Protein AF-A0A955WWD1-F1 (afdb_monomer_lite)

Structure (mmCIF, N/CA/C/O backbone):
data_AF-A0A955WWD1-F1
#
_entry.id   AF-A0A955WWD1-F1
#
loop_
_atom_site.group_PDB
_atom_site.id
_atom_site.type_symbol
_atom_site.label_atom_id
_atom_site.label_alt_id
_atom_site.label_comp_id
_atom_site.label_asym_id
_atom_site.label_entity_id
_atom_site.label_seq_id
_atom_site.pdbx_PDB_ins_code
_atom_site.Cartn_x
_atom_site.Cartn_y
_atom_site.Cartn_z
_atom_site.occupancy
_atom_site.B_iso_or_equiv
_atom_site.auth_seq_id
_atom_site.auth_comp_id
_atom_site.auth_asym_id
_atom_site.auth_atom_id
_atom_site.pdbx_PDB_model_num
ATOM 1 N N . MET A 1 1 ? 8.719 -10.223 -27.114 1.00 47.84 1 MET A N 1
ATOM 2 C CA . MET A 1 1 ? 7.890 -9.543 -26.094 1.00 47.84 1 MET A CA 1
ATOM 3 C C . MET A 1 1 ? 8.814 -9.080 -24.982 1.00 47.84 1 MET A C 1
ATOM 5 O O . MET A 1 1 ? 9.456 -9.927 -24.373 1.00 47.84 1 MET A O 1
ATOM 9 N N . ALA A 1 2 ? 8.978 -7.768 -24.784 1.00 54.47 2 ALA A N 1
ATOM 10 C CA . ALA A 1 2 ? 9.783 -7.257 -23.676 1.00 54.47 2 ALA A CA 1
ATOM 11 C C . ALA A 1 2 ? 9.149 -7.742 -22.368 1.00 54.47 2 ALA A C 1
ATOM 13 O O . ALA A 1 2 ? 7.951 -7.550 -22.161 1.00 54.47 2 ALA A O 1
ATOM 14 N N . ARG A 1 3 ? 9.921 -8.438 -21.527 1.00 58.34 3 ARG A N 1
ATOM 15 C CA . ARG A 1 3 ? 9.466 -8.844 -20.194 1.00 58.34 3 ARG A CA 1
ATOM 16 C C . ARG A 1 3 ? 8.985 -7.567 -19.498 1.00 58.34 3 ARG A C 1
ATOM 18 O O . ARG A 1 3 ? 9.787 -6.631 -19.448 1.00 58.34 3 ARG A O 1
ATOM 25 N N . PRO A 1 4 ? 7.724 -7.478 -19.029 1.00 57.19 4 PRO A N 1
ATOM 26 C CA . PRO A 1 4 ? 7.279 -6.292 -18.313 1.00 57.19 4 PRO A CA 1
ATOM 27 C C . PRO A 1 4 ? 8.297 -6.037 -17.211 1.00 57.19 4 PRO A C 1
ATOM 29 O O . PRO A 1 4 ? 8.721 -6.979 -16.525 1.00 57.19 4 PRO A O 1
ATOM 32 N N . SER A 1 5 ? 8.787 -4.798 -17.129 1.00 65.56 5 SER A N 1
ATOM 33 C CA . SER A 1 5 ? 9.752 -4.451 -16.098 1.00 65.56 5 SER A CA 1
ATOM 34 C C . SER A 1 5 ? 9.129 -4.867 -14.769 1.00 65.56 5 SER A C 1
ATOM 36 O O . SER A 1 5 ? 7.934 -4.677 -14.542 1.00 6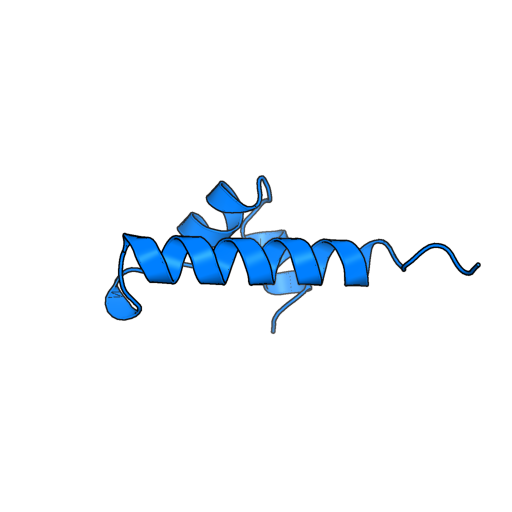5.56 5 SER A O 1
ATOM 38 N N . ASN A 1 6 ? 9.912 -5.520 -13.911 1.00 77.69 6 ASN A N 1
ATOM 39 C CA . ASN A 1 6 ? 9.422 -6.034 -12.628 1.00 77.69 6 ASN A CA 1
ATOM 40 C C . ASN A 1 6 ? 8.677 -4.932 -11.839 1.00 77.69 6 ASN A C 1
ATOM 42 O O . A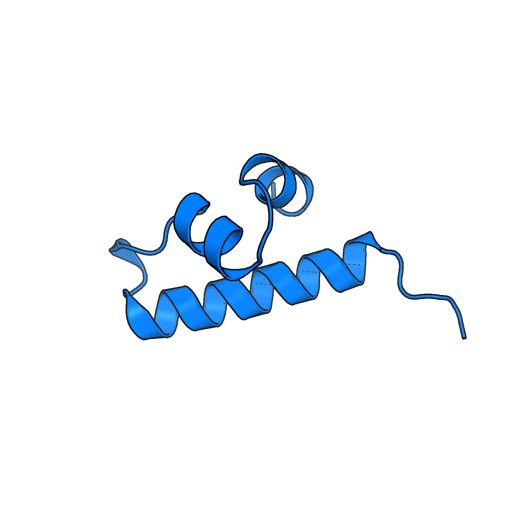SN A 1 6 ? 7.734 -5.206 -11.107 1.00 77.69 6 ASN A O 1
ATOM 46 N N . THR A 1 7 ? 9.063 -3.675 -12.076 1.00 82.31 7 THR A N 1
ATOM 47 C CA . THR A 1 7 ? 8.416 -2.444 -11.624 1.00 82.31 7 THR A CA 1
ATOM 48 C C . THR A 1 7 ? 6.953 -2.309 -12.049 1.00 82.31 7 THR A C 1
ATOM 50 O O . THR A 1 7 ? 6.118 -2.052 -11.188 1.00 82.31 7 THR A O 1
ATOM 53 N N . ASP A 1 8 ? 6.620 -2.475 -13.330 1.00 86.31 8 ASP A N 1
ATOM 54 C CA . ASP A 1 8 ? 5.255 -2.251 -13.828 1.00 86.31 8 ASP A CA 1
ATOM 55 C C . ASP A 1 8 ? 4.288 -3.306 -13.276 1.00 86.31 8 ASP A C 1
ATOM 57 O O . ASP A 1 8 ? 3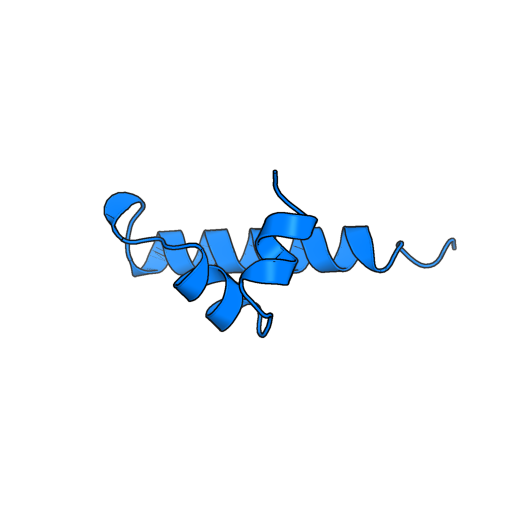.278 -2.973 -12.660 1.00 86.31 8 ASP A O 1
ATOM 61 N N . ALA A 1 9 ? 4.696 -4.579 -13.330 1.00 88.06 9 ALA A N 1
ATOM 62 C CA . ALA A 1 9 ? 3.942 -5.681 -12.736 1.00 88.06 9 ALA A CA 1
ATOM 63 C C . ALA A 1 9 ? 3.723 -5.486 -11.224 1.00 88.06 9 ALA A C 1
ATOM 65 O O . ALA A 1 9 ? 2.638 -5.760 -10.703 1.00 88.06 9 ALA A O 1
ATOM 66 N N . ARG A 1 10 ? 4.737 -4.974 -10.508 1.00 89.75 10 ARG A N 1
ATOM 67 C CA . ARG A 1 10 ? 4.612 -4.660 -9.079 1.00 89.75 10 ARG A CA 1
ATOM 68 C C . ARG A 1 10 ? 3.626 -3.521 -8.842 1.00 89.75 10 ARG A C 1
ATOM 70 O O . ARG A 1 10 ? 2.800 -3.611 -7.936 1.00 89.75 10 ARG A O 1
ATOM 77 N N . ARG A 1 11 ? 3.682 -2.478 -9.667 1.00 90.56 11 ARG A N 1
ATOM 78 C CA . ARG A 1 11 ? 2.792 -1.318 -9.581 1.00 90.56 11 ARG A CA 1
ATOM 79 C C . ARG A 1 11 ? 1.334 -1.717 -9.824 1.00 90.56 11 ARG A C 1
ATOM 81 O O . ARG A 1 11 ? 0.464 -1.291 -9.065 1.00 90.56 11 ARG A O 1
ATOM 88 N N . THR A 1 12 ? 1.074 -2.604 -10.786 1.00 92.75 12 THR A N 1
ATOM 89 C CA . THR A 1 12 ? -0.260 -3.184 -11.022 1.00 92.75 12 THR A CA 1
ATOM 90 C C . THR A 1 12 ? -0.755 -3.991 -9.822 1.00 92.75 12 THR A C 1
ATOM 92 O O . THR A 1 12 ? -1.906 -3.837 -9.418 1.00 92.75 12 THR A O 1
ATOM 95 N N . ALA A 1 13 ? 0.103 -4.817 -9.213 1.00 92.56 13 ALA A N 1
ATOM 96 C CA . ALA A 1 13 ? -0.269 -5.601 -8.034 1.00 92.56 13 ALA A CA 1
ATOM 97 C C . ALA A 1 13 ? -0.663 -4.708 -6.842 1.00 92.56 13 ALA A C 1
ATOM 99 O O . ALA A 1 13 ? -1.667 -4.969 -6.179 1.00 92.56 13 ALA A O 1
ATOM 100 N N . ILE A 1 14 ? 0.087 -3.626 -6.608 1.00 93.19 14 ILE A N 1
ATOM 101 C CA . ILE A 1 14 ? -0.216 -2.646 -5.555 1.00 93.19 14 ILE A CA 1
ATOM 102 C C . ILE A 1 14 ? -1.544 -1.932 -5.839 1.00 93.19 14 ILE A C 1
ATOM 104 O O . ILE A 1 14 ? -2.361 -1.786 -4.932 1.00 93.19 14 ILE A O 1
ATOM 108 N N . ALA A 1 15 ? -1.793 -1.524 -7.087 1.00 94.38 15 ALA A N 1
ATOM 109 C CA . ALA A 1 15 ? -3.047 -0.873 -7.465 1.00 94.38 15 ALA A CA 1
ATOM 110 C C . ALA A 1 15 ? -4.264 -1.795 -7.257 1.00 94.38 15 ALA A C 1
ATOM 112 O O . ALA A 1 15 ? -5.270 -1.373 -6.685 1.00 94.38 15 ALA A O 1
ATOM 113 N N . ALA A 1 16 ? -4.152 -3.071 -7.638 1.00 95.50 16 ALA A N 1
ATOM 114 C CA . ALA A 1 16 ? -5.206 -4.059 -7.411 1.00 95.50 16 ALA A CA 1
ATOM 115 C C . ALA A 1 16 ? -5.468 -4.294 -5.911 1.00 95.50 16 ALA A C 1
ATOM 117 O O . ALA A 1 16 ? -6.621 -4.376 -5.484 1.00 95.50 16 ALA A O 1
ATOM 118 N N . ALA A 1 17 ? -4.408 -4.361 -5.099 1.00 95.06 17 ALA A N 1
ATOM 119 C CA . ALA A 1 17 ? -4.522 -4.468 -3.647 1.00 95.06 17 ALA A CA 1
ATOM 120 C C . ALA A 1 17 ? -5.205 -3.236 -3.033 1.00 95.06 17 ALA A C 1
ATOM 122 O O . ALA A 1 17 ? -6.088 -3.381 -2.189 1.00 95.06 17 ALA A O 1
ATOM 123 N N . LEU A 1 18 ? -4.867 -2.031 -3.504 1.00 94.31 18 LEU A N 1
ATOM 124 C CA . LEU A 1 18 ? -5.538 -0.797 -3.099 1.00 94.31 18 LEU A CA 1
ATOM 125 C C . LEU A 1 18 ? -7.038 -0.861 -3.396 1.00 94.31 18 LEU A C 1
ATOM 127 O O . LEU A 1 18 ? -7.829 -0.612 -2.491 1.00 94.31 18 LEU A O 1
ATOM 131 N N . GLN A 1 19 ? -7.450 -1.266 -4.599 1.00 94.62 19 GLN A N 1
ATOM 132 C CA . GLN A 1 19 ? -8.876 -1.388 -4.929 1.00 94.62 19 GLN A CA 1
ATOM 133 C C . GLN A 1 19 ? -9.621 -2.349 -3.990 1.00 94.62 19 GLN A C 1
ATOM 135 O O . GLN A 1 19 ? -10.730 -2.037 -3.554 1.00 94.62 19 GLN A O 1
ATOM 140 N N . ARG A 1 20 ? -9.011 -3.486 -3.629 1.00 94.38 20 ARG A N 1
ATOM 141 C CA . ARG A 1 20 ? -9.606 -4.442 -2.681 1.00 94.38 20 ARG A CA 1
ATOM 142 C C . ARG A 1 20 ? -9.719 -3.867 -1.273 1.00 94.38 20 ARG A C 1
ATOM 144 O O . ARG A 1 20 ? -10.795 -3.907 -0.682 1.00 94.38 20 ARG A O 1
ATOM 151 N N . VAL A 1 21 ? -8.643 -3.280 -0.750 1.00 94.38 21 VAL A N 1
ATOM 152 C CA . VAL A 1 21 ? -8.649 -2.645 0.579 1.00 94.38 21 VAL A CA 1
ATOM 153 C C . VAL A 1 21 ? -9.719 -1.556 0.642 1.00 94.38 21 VAL A C 1
ATOM 155 O O . VAL A 1 21 ? -10.515 -1.523 1.580 1.00 94.38 21 VAL A O 1
ATOM 158 N N . MET A 1 22 ? -9.802 -0.723 -0.391 1.00 92.06 22 MET A N 1
ATOM 159 C CA . MET A 1 22 ? -10.808 0.329 -0.513 1.00 92.06 22 MET A CA 1
ATOM 160 C C . MET A 1 22 ? -12.235 -0.22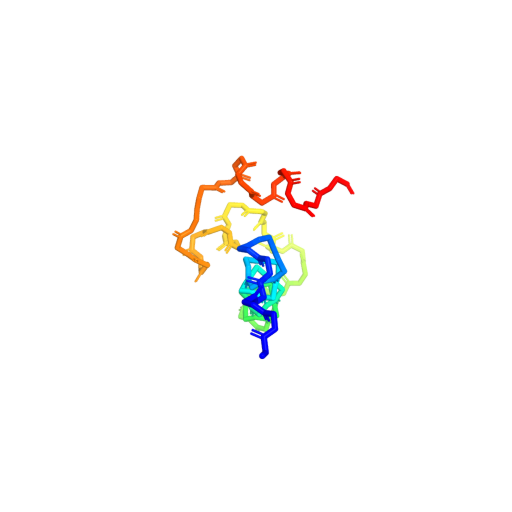1 -0.480 1.00 92.06 22 MET A C 1
ATOM 162 O O . MET A 1 22 ? -13.064 0.297 0.267 1.00 92.06 22 MET A O 1
ATOM 166 N N . ALA A 1 23 ? -12.507 -1.293 -1.228 1.00 92.56 23 ALA A N 1
ATOM 167 C CA . ALA A 1 23 ? -13.819 -1.933 -1.258 1.00 92.56 23 ALA A CA 1
ATOM 168 C C . ALA A 1 23 ? -14.227 -2.529 0.103 1.00 92.56 23 ALA A C 1
ATOM 170 O O . ALA A 1 23 ? -15.406 -2.509 0.448 1.00 92.56 23 ALA A O 1
ATOM 171 N N . HIS A 1 24 ? -13.270 -3.035 0.889 1.00 89.69 24 HIS A N 1
ATOM 172 C CA . HIS A 1 24 ? -13.556 -3.683 2.174 1.00 89.69 24 HIS A CA 1
ATOM 173 C C . HIS A 1 24 ? -13.568 -2.735 3.378 1.00 89.69 24 HIS A C 1
ATOM 175 O O . HIS A 1 24 ? -14.351 -2.932 4.305 1.00 89.69 24 HIS A O 1
ATOM 181 N N . THR A 1 25 ? -12.684 -1.735 3.406 1.00 87.69 25 THR A N 1
ATOM 182 C CA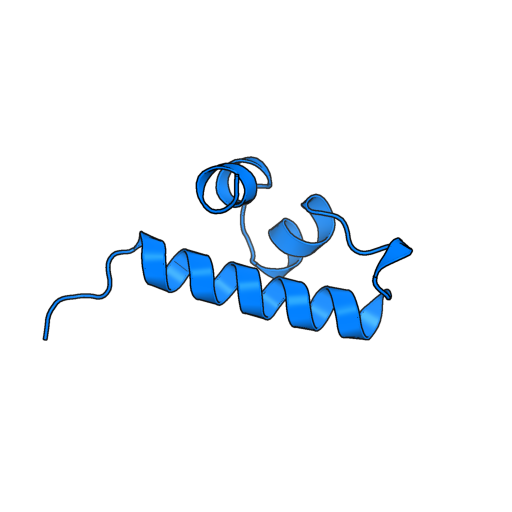 . THR A 1 25 ? -12.480 -0.878 4.591 1.00 87.69 25 THR A CA 1
ATOM 183 C C . THR A 1 25 ? -12.974 0.557 4.429 1.00 87.69 25 THR A C 1
ATOM 185 O O . THR A 1 25 ? -13.171 1.234 5.444 1.00 87.69 25 THR A O 1
ATOM 188 N N . GLY A 1 26 ? -13.241 0.993 3.193 1.00 87.06 26 GLY A N 1
ATOM 189 C CA . GLY A 1 26 ? -13.513 2.389 2.856 1.00 87.06 26 GLY A CA 1
ATOM 190 C C . GLY A 1 26 ? -12.236 3.235 2.817 1.00 87.06 26 GLY A C 1
ATOM 191 O O . GLY A 1 26 ? -11.209 2.863 3.387 1.00 87.06 26 GLY A O 1
ATOM 192 N N . TYR A 1 27 ? -12.300 4.389 2.145 1.00 81.62 27 TYR A N 1
ATOM 193 C CA . TYR A 1 27 ? -11.136 5.261 1.933 1.00 81.62 27 TYR A CA 1
ATOM 194 C C . TYR 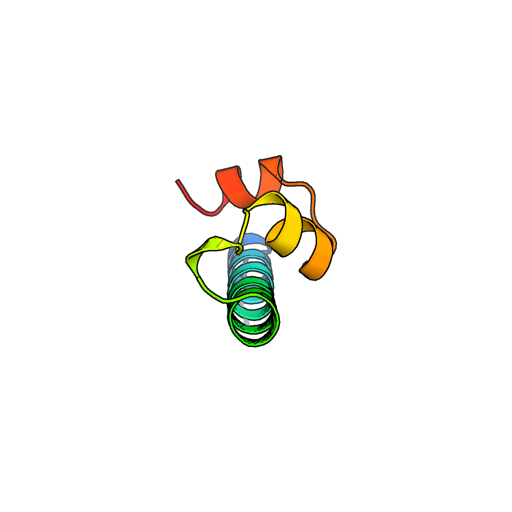A 1 27 ? -10.465 5.704 3.235 1.00 81.62 27 TYR A C 1
ATOM 196 O O . TYR A 1 27 ? -9.249 5.622 3.355 1.00 81.62 27 TYR A O 1
ATOM 204 N N . GLU A 1 28 ? -11.251 6.093 4.241 1.00 83.94 28 GLU A N 1
ATOM 205 C CA . GLU A 1 28 ? -10.722 6.638 5.499 1.00 83.94 28 GLU A CA 1
ATOM 206 C C . GLU A 1 28 ? -9.880 5.642 6.307 1.00 83.94 28 GLU A C 1
ATOM 208 O O . GLU A 1 28 ? -9.037 6.048 7.104 1.00 83.94 28 GLU A O 1
ATOM 213 N N . ARG A 1 29 ? -10.088 4.334 6.111 1.00 86.88 29 ARG A N 1
ATOM 214 C CA . ARG A 1 29 ? -9.347 3.279 6.824 1.00 86.88 29 ARG A CA 1
ATOM 215 C C . ARG A 1 29 ? -8.328 2.558 5.946 1.00 86.88 29 ARG A C 1
ATOM 217 O O . ARG A 1 29 ? -7.587 1.709 6.449 1.00 86.88 29 ARG A O 1
ATOM 224 N N . ALA A 1 30 ? -8.260 2.891 4.659 1.00 90.94 30 ALA A N 1
ATOM 225 C CA . ALA A 1 30 ? -7.273 2.330 3.755 1.00 90.94 30 ALA A CA 1
ATOM 226 C C . ALA A 1 30 ? -5.888 2.906 4.088 1.00 90.94 30 ALA A C 1
ATOM 228 O O . ALA A 1 30 ? -5.610 4.082 3.881 1.00 90.94 30 ALA A O 1
ATOM 229 N N . THR A 1 31 ? -4.999 2.063 4.612 1.00 92.81 31 THR A N 1
ATOM 230 C CA . THR A 1 31 ? -3.620 2.452 4.944 1.00 92.81 31 THR A CA 1
ATOM 231 C C . THR A 1 31 ? -2.625 1.787 4.004 1.00 92.81 31 THR A C 1
ATOM 233 O O . THR A 1 31 ? -2.849 0.669 3.537 1.00 92.81 31 THR A O 1
ATOM 236 N N . VAL A 1 32 ? -1.470 2.426 3.787 1.00 92.38 32 VAL A N 1
ATOM 237 C CA . VAL A 1 32 ? -0.360 1.836 3.012 1.00 92.38 32 VAL A CA 1
ATOM 238 C C . VAL A 1 32 ? 0.052 0.475 3.581 1.00 92.38 32 VAL A C 1
ATOM 240 O O . VAL A 1 32 ? 0.329 -0.450 2.825 1.00 92.38 32 VAL A O 1
ATOM 243 N N . ALA A 1 33 ? 0.012 0.311 4.906 1.00 93.19 33 ALA A N 1
ATOM 244 C CA . ALA A 1 33 ? 0.283 -0.966 5.560 1.00 93.19 33 ALA A CA 1
ATOM 245 C C . ALA A 1 33 ? -0.742 -2.054 5.189 1.00 93.19 33 ALA A C 1
ATOM 247 O O . ALA A 1 33 ? -0.355 -3.188 4.903 1.00 93.19 33 ALA A O 1
ATOM 248 N N . ALA A 1 34 ? -2.037 -1.721 5.153 1.00 93.44 34 ALA A N 1
ATOM 249 C CA . ALA A 1 34 ? -3.082 -2.657 4.741 1.00 93.44 34 ALA A CA 1
ATOM 250 C C . ALA A 1 34 ? -2.935 -3.062 3.267 1.00 93.44 34 ALA A C 1
ATOM 252 O O . ALA A 1 34 ? -3.058 -4.241 2.944 1.00 93.44 34 ALA A O 1
ATOM 253 N N . ILE A 1 35 ? -2.607 -2.103 2.398 1.00 93.62 35 ILE A N 1
ATOM 254 C CA . ILE A 1 35 ? -2.388 -2.332 0.964 1.00 93.62 35 ILE A CA 1
ATOM 255 C C . ILE A 1 35 ? -1.151 -3.202 0.735 1.00 93.62 35 ILE A C 1
ATOM 257 O O . ILE A 1 35 ? -1.201 -4.155 -0.036 1.00 93.62 35 ILE A O 1
ATOM 261 N N . ALA A 1 36 ? -0.048 -2.911 1.428 1.00 93.94 36 ALA A N 1
ATOM 262 C CA . ALA A 1 36 ? 1.175 -3.699 1.343 1.00 93.94 36 ALA A CA 1
ATOM 263 C C . ALA A 1 36 ? 0.930 -5.148 1.785 1.00 93.94 36 ALA A C 1
ATOM 265 O O . ALA A 1 36 ? 1.320 -6.079 1.084 1.00 93.94 36 ALA A O 1
ATOM 266 N N . ARG A 1 37 ? 0.198 -5.339 2.891 1.00 94.31 37 ARG A N 1
ATOM 267 C CA . ARG A 1 37 ? -0.207 -6.665 3.371 1.00 94.31 37 ARG A CA 1
ATOM 268 C C . ARG A 1 37 ? -1.063 -7.411 2.344 1.00 94.31 37 ARG A C 1
ATOM 270 O O . ARG A 1 37 ? -0.782 -8.571 2.071 1.00 94.31 37 ARG A O 1
ATOM 277 N N . GLU A 1 38 ? -2.055 -6.747 1.758 1.00 93.94 38 GLU A N 1
ATOM 278 C CA . GLU A 1 38 ? -2.924 -7.313 0.715 1.00 93.94 38 GLU A CA 1
ATOM 279 C C . GLU A 1 38 ? -2.146 -7.665 -0.569 1.00 93.94 38 GLU A C 1
ATOM 281 O O . GLU A 1 38 ? -2.442 -8.653 -1.237 1.00 93.94 38 GLU A O 1
ATOM 286 N N . ALA A 1 39 ? -1.114 -6.888 -0.907 1.00 92.75 39 ALA A N 1
ATOM 287 C CA . ALA A 1 39 ? -0.236 -7.149 -2.047 1.00 92.75 39 ALA A CA 1
ATOM 288 C C . ALA A 1 39 ? 0.863 -8.195 -1.759 1.00 92.75 39 ALA A C 1
ATOM 290 O O . ALA A 1 39 ? 1.589 -8.575 -2.680 1.00 92.75 39 ALA A O 1
ATOM 291 N N . GLY A 1 40 ? 1.031 -8.636 -0.505 1.00 93.19 40 GLY A N 1
ATOM 292 C CA . GLY A 1 40 ? 2.142 -9.501 -0.088 1.00 93.19 40 GLY A CA 1
ATOM 293 C C . GLY A 1 40 ? 3.513 -8.813 -0.146 1.00 93.19 40 GLY A C 1
ATOM 294 O O . GLY A 1 40 ? 4.524 -9.462 -0.407 1.00 93.19 40 GLY A O 1
ATOM 295 N N . LEU A 1 41 ? 3.551 -7.492 0.045 1.00 92.44 41 LEU A N 1
ATOM 296 C CA . LEU A 1 41 ? 4.744 -6.650 -0.064 1.00 92.44 41 LEU A CA 1
ATOM 297 C C . LEU A 1 41 ? 5.058 -5.947 1.260 1.00 92.44 41 LEU A C 1
ATOM 299 O O . LEU A 1 41 ? 4.223 -5.840 2.157 1.00 92.44 41 LEU A O 1
ATOM 303 N N . SER A 1 42 ? 6.274 -5.411 1.367 1.00 92.75 42 SER A N 1
ATOM 304 C CA . SER A 1 42 ? 6.628 -4.509 2.461 1.00 92.75 42 SER A CA 1
ATOM 305 C C . SER A 1 42 ? 6.102 -3.087 2.192 1.00 92.75 42 SER A C 1
ATOM 307 O O . SER A 1 42 ? 6.092 -2.645 1.039 1.00 92.75 42 SER A O 1
ATOM 309 N N . PRO A 1 43 ? 5.713 -2.319 3.229 1.00 91.56 43 PRO A N 1
ATOM 310 C CA . PRO A 1 43 ? 5.254 -0.935 3.061 1.00 91.56 43 PRO A CA 1
ATOM 311 C C . PRO A 1 43 ? 6.287 -0.030 2.376 1.00 91.56 43 PRO A C 1
ATOM 313 O O . PRO A 1 43 ? 5.931 0.805 1.550 1.00 91.56 43 PRO A O 1
ATOM 316 N N . GLY A 1 44 ? 7.580 -0.238 2.653 1.00 91.69 44 GLY A N 1
ATOM 317 C CA . GLY A 1 44 ? 8.663 0.515 2.011 1.00 91.69 44 GLY A CA 1
ATOM 318 C C . GLY A 1 44 ? 8.723 0.316 0.494 1.00 91.69 44 GLY A C 1
ATOM 319 O O . GLY A 1 44 ? 9.021 1.257 -0.236 1.00 91.69 44 GLY A O 1
ATOM 320 N N . LEU A 1 45 ? 8.368 -0.876 -0.001 1.00 89.06 45 LEU A N 1
ATOM 321 C CA . LEU A 1 45 ? 8.309 -1.133 -1.439 1.00 89.06 45 LEU A CA 1
ATOM 322 C C . LEU A 1 45 ? 7.129 -0.406 -2.098 1.00 89.06 45 LEU A C 1
ATOM 324 O O . LEU A 1 45 ? 7.235 0.029 -3.241 1.00 89.06 45 LEU A O 1
ATOM 328 N N . VAL A 1 46 ? 6.019 -0.232 -1.376 1.00 88.62 46 VAL A N 1
ATOM 329 C CA . VAL A 1 46 ? 4.890 0.572 -1.860 1.00 88.62 46 VAL A CA 1
ATOM 330 C C . VAL A 1 46 ? 5.305 2.036 -2.009 1.00 88.62 46 VAL A C 1
ATOM 332 O O . VAL A 1 46 ? 5.088 2.603 -3.075 1.00 88.62 46 VAL A O 1
ATOM 335 N N . HIS A 1 47 ? 5.994 2.605 -1.015 1.00 88.31 47 HIS A N 1
ATOM 336 C CA . HIS A 1 47 ? 6.545 3.966 -1.099 1.00 88.31 47 HIS A CA 1
ATOM 337 C C . HIS A 1 47 ? 7.575 4.139 -2.223 1.00 88.31 47 HIS A C 1
ATOM 339 O O . HIS A 1 47 ? 7.621 5.182 -2.863 1.00 88.31 47 HIS A O 1
ATOM 345 N N . TYR A 1 48 ? 8.382 3.114 -2.505 1.00 88.25 48 TYR A N 1
ATOM 346 C CA . TYR A 1 48 ? 9.328 3.148 -3.624 1.00 88.25 48 TYR A CA 1
ATOM 347 C C . TYR A 1 48 ? 8.629 3.260 -4.990 1.00 88.25 48 TYR A C 1
ATOM 349 O O . TYR A 1 48 ? 9.128 3.924 -5.895 1.00 88.25 48 TYR A O 1
ATOM 357 N N . HIS A 1 49 ? 7.471 2.612 -5.154 1.00 86.12 49 HIS A N 1
ATOM 358 C CA . HIS A 1 49 ? 6.708 2.642 -6.407 1.00 86.12 49 HIS A CA 1
ATOM 359 C C . HIS A 1 49 ? 5.704 3.803 -6.504 1.00 86.12 49 HIS A C 1
ATOM 361 O O . HIS A 1 49 ? 5.264 4.131 -7.612 1.00 86.12 49 HIS A O 1
ATOM 367 N N . PHE A 1 50 ? 5.329 4.395 -5.370 1.00 81.38 50 PHE A N 1
ATOM 368 C CA . PHE A 1 50 ? 4.367 5.487 -5.250 1.00 81.38 50 PHE A CA 1
ATOM 369 C C . PHE A 1 50 ? 4.928 6.538 -4.277 1.00 81.38 50 PHE A C 1
ATOM 371 O O . PHE A 1 50 ? 4.790 6.388 -3.061 1.00 81.38 50 PHE A O 1
ATOM 378 N N . GLN A 1 51 ? 5.575 7.570 -4.831 1.00 75.56 51 GLN A N 1
ATOM 379 C CA . GLN A 1 51 ? 5.880 8.825 -4.133 1.00 75.56 51 GLN A CA 1
ATOM 380 C C . GLN A 1 51 ? 4.763 9.842 -4.336 1.00 75.56 51 GLN A C 1
ATOM 382 O O . GLN A 1 51 ? 4.192 9.861 -5.452 1.00 75.56 51 GLN A O 1
#

Sequence (51 aa):
MARPSNTDARRTAIAAALQRVMAHTGYERATVAAIAREAGLSPGLVHYHFQ

pLDDT: mean 86.88, std 11.03, range [47.84, 95.5]

Secondary structure (DSSP, 8-state):
-PPPPHHHHHHHHHHHHHHHHHHHH-GGG--HHHHHHHHTS-HHHHHHH--

Foldseek 3Di:
DPDPDPLVVLLVLLVVLQVVLCVPPNPVPRDLCSSCVSSVHDSVVVVVSPD

Radius of gyration: 11.43 Å; chains: 1; bounding box: 24×18×33 Å